Protein AF-A0A285FVF0-F1 (afdb_monomer_lite)

Radius of gyration: 12.85 Å; chains: 1; bounding box: 28×23×37 Å

Secondary structure (DSSP, 8-state):
---S-SPP-HHHHHHHHHHHH-HHHHHHHHHHHHHHTT--SS---HHHHHHHHHHHHHH-HHHHHHHHHHHHHHHHHHHHSS-----

Structure (mmCIF, N/CA/C/O backbone):
data_AF-A0A285FVF0-F1
#
_entry.id   AF-A0A285FVF0-F1
#
loop_
_atom_site.group_PDB
_atom_site.id
_atom_site.type_symbol
_atom_site.label_atom_id
_atom_site.label_alt_id
_atom_site.label_comp_id
_atom_site.label_asym_id
_atom_site.label_entity_id
_atom_site.label_seq_id
_atom_site.pdbx_PDB_ins_code
_atom_site.Cartn_x
_atom_site.Cartn_y
_atom_site.Cartn_z
_atom_site.occupancy
_atom_site.B_iso_or_equiv
_atom_site.auth_seq_id
_atom_site.auth_comp_id
_atom_site.auth_asym_id
_atom_site.auth_atom_id
_atom_site.pdbx_PDB_model_num
ATOM 1 N N . MET A 1 1 ? 14.004 10.848 15.187 1.00 45.47 1 MET A N 1
ATOM 2 C CA . MET A 1 1 ? 13.019 9.910 14.609 1.00 45.47 1 MET A CA 1
ATOM 3 C C . MET A 1 1 ? 11.737 10.088 15.397 1.00 45.47 1 MET A C 1
ATOM 5 O O . MET A 1 1 ? 11.732 9.746 16.572 1.00 45.47 1 MET A O 1
ATOM 9 N N . ALA A 1 2 ? 10.721 10.734 14.823 1.00 46.97 2 ALA A N 1
ATOM 10 C CA . ALA A 1 2 ? 9.406 10.800 15.460 1.00 46.97 2 ALA A CA 1
ATOM 11 C C . ALA A 1 2 ? 8.833 9.371 15.558 1.00 46.97 2 ALA A C 1
ATOM 13 O O . ALA A 1 2 ? 9.086 8.571 14.651 1.00 46.97 2 ALA A O 1
ATOM 14 N N . PRO A 1 3 ? 8.153 9.004 16.657 1.00 50.72 3 PRO A N 1
ATOM 15 C CA . PRO A 1 3 ? 7.594 7.667 16.805 1.00 50.72 3 PRO A CA 1
ATOM 16 C C . PRO A 1 3 ? 6.525 7.434 15.728 1.00 50.72 3 PRO A C 1
ATOM 18 O O . PRO A 1 3 ? 5.799 8.354 15.367 1.00 50.72 3 PRO A O 1
ATOM 21 N N . ASN A 1 4 ? 6.451 6.205 15.212 1.00 57.47 4 ASN A N 1
ATOM 22 C CA . ASN A 1 4 ? 5.487 5.705 14.219 1.00 57.47 4 ASN A CA 1
ATOM 23 C C . ASN A 1 4 ? 4.016 5.743 14.719 1.00 57.47 4 ASN A C 1
ATOM 25 O O . ASN A 1 4 ? 3.323 4.730 14.691 1.00 57.47 4 ASN A O 1
ATOM 29 N N . THR A 1 5 ? 3.536 6.879 15.225 1.00 62.31 5 THR A N 1
ATOM 30 C CA . THR A 1 5 ? 2.170 7.079 15.738 1.00 62.31 5 THR A CA 1
ATOM 31 C C . THR A 1 5 ? 1.244 7.741 14.721 1.00 62.31 5 THR A C 1
ATOM 33 O O . THR A 1 5 ? 0.039 7.806 14.942 1.00 62.31 5 THR A O 1
ATOM 36 N N . GLU A 1 6 ? 1.779 8.241 13.606 1.00 77.56 6 GLU A N 1
ATOM 37 C CA . GLU A 1 6 ? 0.969 8.782 12.513 1.00 77.56 6 GLU A CA 1
ATOM 38 C C . GLU A 1 6 ? 0.260 7.647 11.765 1.00 77.56 6 GLU A C 1
ATOM 40 O O . GLU A 1 6 ? 0.885 6.650 11.384 1.00 77.56 6 GLU A O 1
ATOM 45 N N . ARG A 1 7 ? -1.056 7.800 11.558 1.00 83.31 7 ARG A N 1
ATOM 46 C CA . ARG A 1 7 ? -1.878 6.815 10.845 1.00 83.31 7 ARG A CA 1
ATOM 47 C C . ARG A 1 7 ? -1.328 6.628 9.429 1.00 83.31 7 ARG A C 1
ATOM 49 O O . ARG A 1 7 ? -1.244 7.615 8.699 1.00 83.31 7 ARG A O 1
ATOM 56 N N . PRO A 1 8 ? -0.977 5.399 9.011 1.00 87.25 8 PRO A N 1
ATOM 57 C CA . PRO A 1 8 ? -0.523 5.164 7.649 1.00 87.25 8 PRO A CA 1
ATOM 58 C C . PRO A 1 8 ? -1.656 5.454 6.660 1.00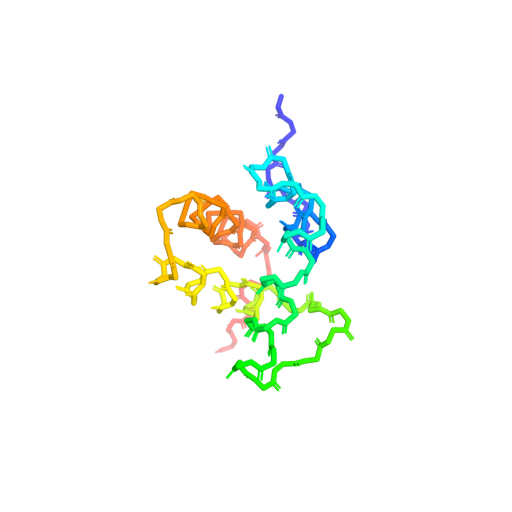 87.25 8 PRO A C 1
ATOM 60 O O . PRO A 1 8 ? -2.807 5.091 6.903 1.00 87.25 8 PRO A O 1
ATOM 63 N N . THR A 1 9 ? -1.316 6.100 5.546 1.00 91.62 9 THR A N 1
ATOM 64 C CA . THR A 1 9 ? -2.260 6.469 4.484 1.00 91.62 9 THR A CA 1
ATOM 65 C C . THR A 1 9 ? -1.919 5.777 3.162 1.00 91.62 9 THR A C 1
ATOM 67 O O . THR A 1 9 ? -0.783 5.346 2.951 1.00 91.62 9 THR A O 1
ATOM 70 N N . GLU A 1 10 ? -2.879 5.716 2.231 1.00 93.12 10 GLU A N 1
ATOM 71 C CA . GLU A 1 10 ? -2.600 5.309 0.844 1.00 93.12 10 GLU A CA 1
ATOM 72 C C . GLU A 1 10 ? -1.504 6.184 0.207 1.00 93.12 10 GLU A C 1
ATOM 74 O O . GLU A 1 10 ? -0.632 5.665 -0.485 1.00 93.12 10 GLU A O 1
ATOM 79 N N . ALA A 1 11 ? -1.503 7.495 0.467 1.00 91.94 11 ALA A N 1
ATOM 80 C CA . ALA A 1 11 ? -0.506 8.408 -0.092 1.00 91.94 11 ALA A CA 1
ATOM 81 C C . ALA A 1 11 ? 0.917 8.073 0.386 1.00 91.94 11 ALA A C 1
ATOM 83 O O . ALA A 1 11 ? 1.860 8.078 -0.404 1.00 91.94 11 ALA A O 1
ATOM 84 N N . ASP A 1 12 ? 1.073 7.722 1.665 1.00 89.44 12 ASP A N 1
ATOM 85 C CA . ASP A 1 12 ? 2.351 7.257 2.203 1.00 89.44 12 ASP A CA 1
ATOM 86 C C . ASP A 1 12 ? 2.825 5.957 1.557 1.00 89.44 12 ASP A C 1
ATOM 88 O O . ASP A 1 12 ? 4.012 5.805 1.268 1.00 89.44 12 ASP A O 1
ATOM 92 N N . ALA A 1 13 ? 1.901 5.019 1.353 1.00 89.44 13 ALA A N 1
ATOM 93 C CA . ALA A 1 13 ? 2.189 3.734 0.736 1.00 89.44 13 ALA A CA 1
ATOM 94 C C . ALA A 1 13 ? 2.604 3.886 -0.734 1.00 89.44 13 ALA A C 1
ATOM 96 O O . ALA A 1 13 ? 3.611 3.314 -1.150 1.00 89.44 13 ALA A O 1
ATOM 97 N N . LEU A 1 14 ? 1.865 4.697 -1.495 1.00 92.12 14 LEU A N 1
ATOM 98 C CA . LEU A 1 14 ? 2.163 5.011 -2.890 1.00 92.12 14 LEU A 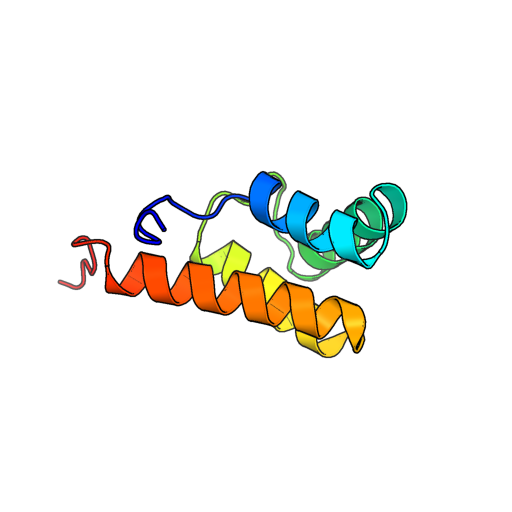CA 1
ATOM 99 C C . LEU A 1 14 ? 3.512 5.704 -3.038 1.00 92.12 14 LEU A C 1
ATOM 101 O O . LEU A 1 14 ? 4.293 5.308 -3.895 1.00 92.12 14 LEU A O 1
ATOM 105 N N . ARG A 1 15 ? 3.815 6.682 -2.178 1.00 90.38 15 ARG A N 1
ATOM 106 C CA . ARG A 1 15 ? 5.112 7.370 -2.175 1.00 90.38 15 ARG A CA 1
ATOM 107 C C . ARG A 1 15 ? 6.264 6.393 -1.937 1.00 90.38 15 ARG A C 1
ATOM 109 O O . ARG A 1 15 ? 7.199 6.362 -2.726 1.00 90.38 15 ARG A O 1
ATOM 116 N N . ALA A 1 16 ? 6.162 5.552 -0.908 1.00 87.75 16 ALA A N 1
ATOM 117 C CA . ALA A 1 16 ? 7.197 4.565 -0.598 1.00 87.75 16 ALA A CA 1
ATOM 118 C C . ALA A 1 16 ? 7.380 3.522 -1.715 1.00 87.75 16 ALA A C 1
ATOM 120 O O . ALA A 1 16 ? 8.484 3.032 -1.941 1.00 87.75 16 ALA A O 1
ATOM 121 N N . LEU A 1 17 ? 6.301 3.165 -2.418 1.00 88.94 17 LEU A N 1
ATOM 122 C CA . LEU A 1 17 ? 6.371 2.283 -3.580 1.00 88.94 17 LEU A CA 1
ATOM 123 C C . LEU A 1 17 ? 7.016 2.991 -4.782 1.00 88.94 17 LEU A C 1
ATOM 125 O O . LEU A 1 17 ? 7.882 2.410 -5.435 1.00 88.94 17 LEU A O 1
ATOM 129 N N . ALA A 1 18 ? 6.636 4.241 -5.050 1.00 91.56 18 ALA A N 1
ATOM 130 C CA . ALA A 1 18 ? 7.177 5.057 -6.135 1.00 91.56 18 ALA A CA 1
ATOM 131 C C . ALA A 1 18 ? 8.690 5.274 -5.998 1.00 91.56 18 ALA A C 1
ATOM 133 O O . ALA A 1 18 ? 9.403 5.192 -6.995 1.00 91.56 18 ALA A O 1
ATOM 134 N N . GLU A 1 19 ? 9.202 5.426 -4.773 1.00 90.00 19 GLU A N 1
ATOM 135 C CA . GLU A 1 19 ? 10.646 5.499 -4.499 1.00 90.00 19 GLU A CA 1
ATOM 136 C C . GLU A 1 19 ? 11.423 4.245 -4.951 1.00 90.00 19 GLU A C 1
ATOM 138 O O . GLU A 1 19 ? 12.632 4.322 -5.165 1.00 90.00 19 GLU A O 1
ATOM 143 N N . LEU A 1 20 ? 10.757 3.093 -5.118 1.00 87.12 20 LEU A N 1
ATOM 144 C CA . LEU A 1 20 ? 11.390 1.837 -5.540 1.00 87.12 20 LEU A CA 1
ATOM 145 C C . LEU A 1 20 ? 11.198 1.516 -7.025 1.00 87.12 20 LEU A C 1
ATOM 147 O O . LEU A 1 20 ? 12.091 0.931 -7.635 1.00 87.12 20 LEU A O 1
ATOM 151 N N . VAL A 1 21 ? 10.025 1.822 -7.590 1.00 85.50 21 VAL A N 1
ATOM 152 C CA . VAL A 1 21 ? 9.638 1.369 -8.944 1.00 85.50 21 VAL A CA 1
ATOM 153 C C . VAL A 1 21 ? 9.241 2.500 -9.902 1.00 85.50 21 VAL A C 1
ATOM 155 O O . VAL A 1 21 ? 8.917 2.231 -11.060 1.00 85.50 21 VAL A O 1
ATOM 158 N N . GLY A 1 22 ? 9.284 3.753 -9.443 1.00 91.62 22 GLY A N 1
ATOM 159 C CA . GLY A 1 22 ? 8.804 4.936 -10.160 1.00 91.62 22 GLY A CA 1
ATOM 160 C C . GLY A 1 22 ? 7.297 5.169 -9.997 1.00 91.62 22 GLY A C 1
ATOM 161 O O . GLY A 1 22 ? 6.531 4.226 -9.791 1.00 91.62 22 GLY A O 1
ATOM 162 N N . ASP A 1 23 ? 6.867 6.430 -10.101 1.00 92.31 23 ASP A N 1
ATOM 163 C CA . ASP A 1 23 ? 5.485 6.864 -9.837 1.00 92.31 23 ASP A CA 1
ATOM 164 C C . ASP A 1 23 ? 4.434 6.152 -10.698 1.00 92.31 23 ASP A C 1
ATOM 166 O O . ASP A 1 2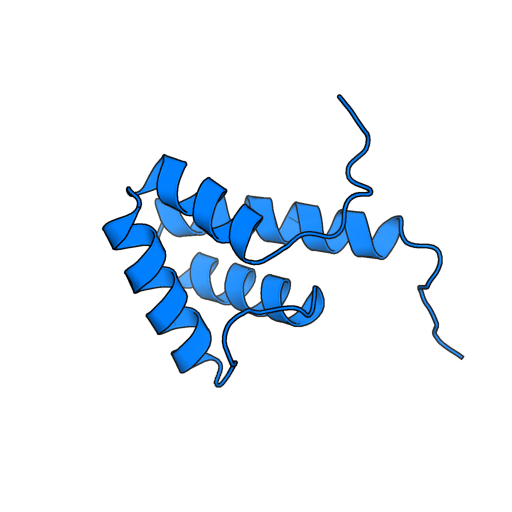3 ? 3.418 5.685 -10.181 1.00 92.31 23 ASP A O 1
ATOM 170 N N . GLU A 1 24 ? 4.677 6.033 -12.006 1.00 93.50 24 GLU A N 1
ATOM 171 C CA . GLU A 1 24 ? 3.719 5.430 -12.942 1.00 93.50 24 GLU A CA 1
ATOM 172 C C . GLU A 1 24 ? 3.513 3.937 -12.646 1.00 93.50 24 GLU A C 1
ATOM 174 O O . GLU A 1 24 ? 2.380 3.466 -12.505 1.00 93.50 24 GLU A O 1
ATOM 179 N N . THR A 1 25 ? 4.614 3.206 -12.458 1.00 89.62 25 THR A N 1
ATOM 180 C CA . THR A 1 25 ? 4.593 1.787 -12.092 1.00 89.62 25 THR A CA 1
ATOM 181 C C . THR A 1 25 ? 3.919 1.578 -10.739 1.00 89.62 25 THR A C 1
ATOM 183 O O . THR A 1 25 ? 3.092 0.677 -10.596 1.00 89.62 25 THR A O 1
ATOM 186 N N . ALA A 1 26 ? 4.237 2.415 -9.748 1.00 91.19 26 ALA A N 1
ATOM 187 C CA . ALA A 1 26 ? 3.653 2.338 -8.416 1.00 91.19 26 ALA A CA 1
ATOM 188 C C . ALA A 1 26 ? 2.137 2.556 -8.451 1.00 91.19 26 ALA A C 1
ATOM 190 O O . ALA A 1 26 ? 1.391 1.764 -7.873 1.00 91.19 26 ALA A O 1
ATOM 191 N N . ALA A 1 27 ? 1.674 3.578 -9.174 1.00 93.06 27 ALA A N 1
ATOM 192 C CA . ALA A 1 27 ? 0.254 3.860 -9.333 1.00 93.06 27 ALA A CA 1
ATOM 193 C C . ALA A 1 27 ? -0.487 2.703 -10.020 1.00 93.06 27 ALA A C 1
ATOM 195 O O . ALA A 1 27 ? -1.554 2.302 -9.550 1.00 93.06 27 ALA A O 1
ATOM 196 N N . GLY A 1 28 ? 0.088 2.134 -11.086 1.00 92.38 28 GLY A N 1
ATOM 197 C CA . GLY A 1 28 ? -0.493 0.996 -11.800 1.00 92.38 28 GLY A CA 1
ATOM 198 C C . GLY A 1 28 ? -0.561 -0.273 -10.946 1.00 92.38 28 GLY A C 1
ATOM 199 O O . GLY A 1 28 ? -1.613 -0.905 -10.853 1.00 92.38 28 GLY A O 1
ATOM 200 N N . MET A 1 29 ? 0.534 -0.628 -10.267 1.00 89.88 29 MET A N 1
ATOM 201 C CA . MET A 1 29 ? 0.580 -1.794 -9.375 1.00 89.88 29 MET A CA 1
ATOM 202 C C . MET A 1 29 ? -0.390 -1.659 -8.199 1.00 89.88 29 MET A C 1
ATOM 204 O O . MET A 1 29 ? -1.063 -2.628 -7.835 1.00 89.88 29 MET A O 1
ATOM 208 N N . TRP A 1 30 ? -0.485 -0.462 -7.618 1.00 93.31 30 TRP A N 1
ATOM 209 C CA . TRP A 1 30 ? -1.421 -0.181 -6.537 1.00 93.31 30 TRP A CA 1
ATOM 210 C C . TRP A 1 30 ? -2.872 -0.289 -7.008 1.00 93.31 30 TRP A C 1
ATOM 212 O O . TRP A 1 30 ? -3.659 -0.983 -6.369 1.00 93.31 30 TRP A O 1
ATOM 222 N N . ASP A 1 31 ? -3.223 0.322 -8.148 1.00 94.31 31 ASP A N 1
ATOM 223 C CA . ASP A 1 31 ? -4.575 0.241 -8.719 1.00 94.31 31 ASP A CA 1
ATOM 224 C C . ASP A 1 31 ? -5.004 -1.210 -8.959 1.00 94.31 31 ASP A C 1
ATOM 226 O O . ASP A 1 31 ? -6.074 -1.628 -8.511 1.00 94.31 31 ASP A O 1
ATOM 230 N N . LEU A 1 32 ? -4.135 -2.003 -9.593 1.00 92.00 32 LEU A N 1
ATOM 231 C CA . LEU A 1 32 ? -4.391 -3.417 -9.855 1.00 92.00 32 LEU A CA 1
ATOM 232 C C . LEU A 1 32 ? -4.585 -4.210 -8.562 1.00 92.00 32 LEU A C 1
ATOM 234 O O . LEU A 1 32 ? -5.523 -4.999 -8.469 1.00 92.00 32 LEU A O 1
ATOM 238 N N . THR A 1 33 ? -3.743 -3.976 -7.555 1.00 91.62 33 THR A N 1
ATOM 239 C CA . THR A 1 33 ? -3.829 -4.684 -6.271 1.00 91.62 33 THR A CA 1
ATOM 240 C C . THR A 1 33 ? -5.113 -4.334 -5.521 1.00 91.62 33 THR A C 1
ATOM 242 O O . THR A 1 33 ? -5.821 -5.224 -5.052 1.00 91.62 33 THR A O 1
ATOM 245 N N . VAL A 1 34 ? -5.452 -3.045 -5.434 1.00 94.38 34 VAL A N 1
ATOM 246 C CA . VAL A 1 34 ? -6.679 -2.579 -4.774 1.00 94.38 34 VAL A CA 1
ATOM 247 C C . VAL A 1 34 ? -7.913 -3.171 -5.455 1.00 94.38 34 VAL A C 1
ATOM 249 O O . VAL A 1 34 ? -8.809 -3.677 -4.779 1.00 94.38 34 VAL A O 1
ATOM 252 N N . ARG A 1 35 ? -7.940 -3.188 -6.793 1.00 93.44 35 ARG A N 1
ATOM 253 C CA . ARG A 1 35 ? -9.047 -3.768 -7.567 1.00 93.44 35 ARG A CA 1
ATOM 254 C C . ARG A 1 35 ? -9.124 -5.286 -7.428 1.00 93.44 35 ARG A C 1
ATOM 256 O O . ARG A 1 35 ? -10.228 -5.807 -7.303 1.00 93.44 35 ARG A O 1
ATOM 263 N N . ALA A 1 36 ? -7.989 -5.985 -7.395 1.00 91.56 36 ALA A N 1
ATOM 264 C CA . ALA A 1 36 ? -7.938 -7.431 -7.167 1.00 91.56 36 ALA A CA 1
ATOM 265 C C . ALA A 1 36 ? -8.497 -7.830 -5.790 1.00 91.56 36 ALA A C 1
ATOM 267 O O . ALA A 1 36 ? -9.095 -8.894 -5.654 1.00 91.56 36 ALA A O 1
ATOM 268 N N . LEU A 1 37 ? -8.354 -6.958 -4.789 1.00 92.62 37 LEU A N 1
ATOM 269 C CA . LEU A 1 37 ? -8.911 -7.137 -3.445 1.00 92.62 37 LEU A CA 1
ATOM 270 C C . LEU A 1 37 ? -10.361 -6.634 -3.309 1.00 92.62 37 LEU A C 1
ATOM 272 O O . LEU A 1 37 ? -10.933 -6.716 -2.226 1.00 92.62 37 LEU A O 1
ATOM 276 N N . GLY A 1 38 ? -10.969 -6.103 -4.378 1.00 95.06 38 GLY A N 1
ATOM 277 C CA . GLY A 1 38 ? -12.327 -5.545 -4.343 1.00 95.06 38 GLY A CA 1
ATOM 278 C C . GLY A 1 38 ? -12.458 -4.268 -3.503 1.00 95.06 38 GLY A C 1
ATOM 279 O O . GLY A 1 38 ? -13.563 -3.898 -3.102 1.00 95.06 38 GLY A O 1
ATOM 280 N N . LEU A 1 39 ? -11.341 -3.597 -3.223 1.00 95.06 39 LEU A N 1
ATOM 281 C CA . LEU A 1 39 ? -11.282 -2.387 -2.412 1.00 95.06 39 LEU A CA 1
ATOM 282 C C . LEU A 1 39 ? -11.532 -1.135 -3.268 1.00 95.06 39 LEU A C 1
ATOM 284 O O . LEU A 1 39 ? -11.413 -1.146 -4.496 1.00 95.06 39 LEU A O 1
ATOM 288 N N . ARG A 1 40 ? -11.889 -0.027 -2.610 1.00 93.06 40 ARG A N 1
ATOM 289 C CA . ARG A 1 40 ? -12.058 1.287 -3.248 1.00 93.06 40 ARG A CA 1
ATOM 290 C C . ARG A 1 40 ? -10.932 2.225 -2.838 1.00 93.06 40 ARG A C 1
ATOM 292 O O . ARG A 1 40 ? -10.467 2.177 -1.705 1.00 93.06 40 ARG A O 1
ATOM 299 N N . ARG A 1 41 ? -10.522 3.078 -3.779 1.00 90.81 41 ARG A N 1
ATOM 300 C CA . ARG A 1 41 ? -9.546 4.146 -3.546 1.00 90.81 41 ARG A CA 1
ATOM 301 C C . ARG A 1 41 ? -10.261 5.450 -3.154 1.00 90.81 41 ARG A C 1
ATOM 303 O O . ARG A 1 41 ? -11.330 5.715 -3.711 1.00 90.81 41 ARG A O 1
ATOM 310 N N . PRO A 1 42 ? -9.667 6.280 -2.279 1.00 92.88 42 PRO A N 1
ATOM 311 C CA . PRO A 1 42 ? -8.461 5.977 -1.509 1.00 92.88 42 PRO A CA 1
ATOM 312 C C . PRO A 1 42 ? -8.725 4.897 -0.444 1.00 92.88 42 PRO A C 1
ATOM 314 O O . PRO A 1 42 ? -9.811 4.829 0.124 1.00 92.88 42 PRO A O 1
ATOM 317 N N . VAL A 1 43 ? -7.733 4.050 -0.174 1.00 92.94 43 VAL A N 1
ATOM 318 C CA . VAL A 1 43 ? -7.775 3.055 0.899 1.00 92.94 43 VAL A CA 1
ATOM 319 C C . VAL A 1 43 ? -7.524 3.768 2.224 1.00 92.94 43 VAL A C 1
ATOM 321 O O . VAL A 1 43 ? -6.404 4.178 2.532 1.00 92.94 43 VAL A O 1
ATOM 324 N N . GLU A 1 44 ? -8.586 3.941 3.006 1.00 90.56 44 GLU A N 1
ATOM 325 C CA . GLU A 1 44 ? -8.529 4.697 4.261 1.00 90.56 44 GLU A CA 1
ATOM 326 C C . GLU A 1 44 ? -8.256 3.801 5.475 1.00 90.56 44 GLU A C 1
ATOM 328 O O . GLU A 1 44 ? -7.609 4.224 6.434 1.00 90.56 44 GLU A O 1
ATOM 333 N N . SER A 1 45 ? -8.746 2.560 5.470 1.00 91.12 45 SER A N 1
ATOM 334 C CA . SER A 1 45 ? -8.606 1.637 6.600 1.00 91.12 45 SER A CA 1
ATOM 335 C C . SER A 1 45 ? -7.182 1.089 6.712 1.00 91.12 45 SER A C 1
ATOM 337 O O . SER A 1 45 ? -6.612 0.600 5.739 1.00 91.12 45 SER A O 1
ATOM 339 N N . VAL A 1 46 ? -6.621 1.100 7.926 1.00 88.88 46 VAL A N 1
ATOM 340 C CA . VAL A 1 46 ? -5.294 0.520 8.205 1.00 88.88 46 VAL A CA 1
ATOM 341 C C . VAL A 1 46 ? -5.294 -0.991 7.958 1.00 88.88 46 VAL A C 1
ATOM 343 O O . VAL A 1 46 ? -4.326 -1.532 7.421 1.00 88.88 46 VAL A O 1
ATOM 346 N N . SER A 1 47 ? -6.400 -1.669 8.276 1.00 89.50 47 SER A N 1
ATOM 347 C CA . SER A 1 47 ? -6.569 -3.095 7.995 1.00 89.50 47 SER A CA 1
ATOM 348 C C . SER A 1 47 ? -6.566 -3.375 6.491 1.00 89.50 47 SER A C 1
ATOM 350 O O . SER A 1 47 ? -5.932 -4.331 6.054 1.00 89.50 47 SER A O 1
ATOM 352 N N . ASP A 1 48 ? -7.189 -2.514 5.684 1.00 93.00 48 ASP A N 1
ATOM 353 C CA . ASP A 1 48 ? -7.195 -2.665 4.224 1.00 93.00 48 ASP A CA 1
ATOM 354 C C . ASP A 1 48 ? -5.825 -2.345 3.616 1.00 93.00 48 ASP A C 1
ATOM 356 O O . ASP A 1 48 ? -5.346 -3.086 2.760 1.00 93.00 48 ASP A O 1
ATOM 360 N N . LEU A 1 49 ? -5.126 -1.320 4.119 1.00 91.94 49 LEU A N 1
ATOM 361 C CA . LEU A 1 49 ? -3.735 -1.042 3.738 1.00 91.94 49 LEU A CA 1
ATOM 362 C C . LEU A 1 49 ? -2.818 -2.234 4.037 1.00 91.94 49 LEU A C 1
ATOM 364 O O . LEU A 1 49 ? -1.927 -2.547 3.245 1.00 91.94 49 LEU A O 1
ATOM 368 N N . ARG A 1 50 ? -3.047 -2.937 5.151 1.00 91.19 50 ARG A N 1
ATOM 369 C CA . ARG A 1 50 ? -2.328 -4.173 5.476 1.00 91.19 50 ARG A CA 1
ATOM 370 C C . ARG A 1 50 ? -2.649 -5.299 4.492 1.00 91.19 50 ARG A C 1
ATOM 372 O O . ARG A 1 50 ? -1.719 -5.984 4.074 1.00 91.19 50 ARG A O 1
ATOM 379 N N . GLN A 1 51 ? -3.910 -5.475 4.100 1.00 91.62 51 GLN A N 1
ATOM 380 C CA . GLN A 1 51 ? -4.292 -6.477 3.097 1.00 91.62 51 GLN A CA 1
ATOM 381 C C . GLN A 1 51 ? -3.627 -6.200 1.740 1.00 91.62 51 GLN A C 1
ATOM 383 O O . GLN A 1 51 ? -3.063 -7.110 1.130 1.00 91.62 51 GLN A O 1
ATOM 388 N N . VAL A 1 52 ? -3.608 -4.936 1.302 1.00 91.56 52 VAL A N 1
ATOM 389 C CA . VAL A 1 52 ? -2.888 -4.504 0.091 1.00 91.56 52 VAL A CA 1
ATOM 390 C C . VAL A 1 52 ? -1.398 -4.830 0.204 1.00 91.56 52 VAL A C 1
ATOM 392 O O . VAL A 1 52 ? -0.826 -5.433 -0.704 1.00 91.56 52 VAL A O 1
ATOM 395 N N . ALA A 1 53 ? -0.778 -4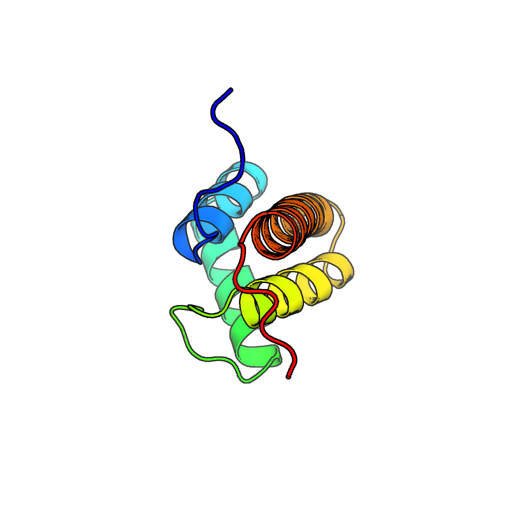.514 1.344 1.00 89.31 53 ALA A N 1
ATOM 396 C CA . ALA A 1 53 ? 0.628 -4.810 1.605 1.00 89.31 53 ALA A CA 1
ATOM 397 C C . ALA A 1 53 ? 0.944 -6.314 1.517 1.00 89.31 53 ALA A C 1
ATOM 399 O O . ALA A 1 53 ? 1.947 -6.709 0.923 1.00 89.31 53 ALA A O 1
ATOM 400 N N . GLU A 1 54 ? 0.088 -7.158 2.094 1.00 89.88 54 GLU A N 1
ATOM 401 C CA . GLU A 1 54 ? 0.234 -8.616 2.074 1.00 89.88 54 GLU A CA 1
ATOM 402 C C . GLU A 1 54 ? 0.093 -9.180 0.656 1.00 89.88 54 GLU A C 1
ATOM 404 O O . GLU A 1 54 ? 0.883 -10.039 0.263 1.00 89.88 54 GLU A O 1
ATOM 409 N N . HIS A 1 55 ? -0.833 -8.649 -0.143 1.00 88.25 55 HIS A N 1
ATOM 410 C CA . HIS A 1 55 ? -1.003 -9.047 -1.541 1.00 88.25 55 HIS A CA 1
ATOM 411 C C . HIS A 1 55 ? 0.199 -8.637 -2.411 1.00 88.25 55 HIS A C 1
ATOM 413 O O . HIS A 1 55 ? 0.730 -9.427 -3.194 1.00 88.25 55 HIS A O 1
ATOM 419 N N . MET A 1 56 ? 0.706 -7.420 -2.211 1.00 84.88 56 MET A N 1
ATOM 420 C CA . MET A 1 56 ? 1.899 -6.902 -2.885 1.00 84.88 56 MET A CA 1
ATOM 421 C C . MET A 1 56 ? 3.139 -7.779 -2.650 1.00 84.88 56 MET A C 1
ATOM 423 O O . MET A 1 56 ? 3.931 -8.000 -3.567 1.00 84.88 56 MET A O 1
ATOM 427 N N . MET A 1 57 ? 3.286 -8.362 -1.455 1.00 83.25 57 MET A N 1
ATOM 428 C CA . MET A 1 57 ? 4.412 -9.248 -1.121 1.00 83.25 57 MET A CA 1
ATOM 429 C C . MET A 1 57 ? 4.480 -10.540 -1.953 1.00 83.25 57 MET A C 1
ATOM 431 O O . MET A 1 57 ? 5.546 -11.169 -2.009 1.00 83.25 57 MET A O 1
ATOM 435 N N . ILE A 1 58 ? 3.378 -10.919 -2.603 1.00 81.12 58 ILE A N 1
ATOM 436 C CA . ILE A 1 58 ? 3.262 -12.107 -3.458 1.00 81.12 58 ILE A CA 1
ATOM 437 C C . ILE A 1 58 ? 3.665 -11.785 -4.913 1.00 81.12 58 ILE A C 1
ATOM 439 O O . ILE A 1 58 ? 4.028 -12.685 -5.662 1.00 81.12 58 ILE A O 1
ATOM 443 N N . THR A 1 59 ? 3.673 -10.505 -5.305 1.00 71.56 59 THR A N 1
ATOM 444 C CA . THR A 1 59 ? 3.725 -10.075 -6.717 1.00 71.56 59 THR A CA 1
ATOM 445 C C . THR A 1 59 ? 5.156 -9.869 -7.261 1.00 71.56 59 THR A C 1
ATOM 447 O O . THR A 1 59 ? 5.359 -9.912 -8.470 1.00 71.56 59 THR A O 1
ATOM 450 N N . GLY A 1 60 ? 6.177 -9.699 -6.405 1.00 69.25 60 GLY A N 1
ATOM 451 C CA . GLY A 1 60 ? 7.591 -9.601 -6.827 1.00 69.25 60 GLY A CA 1
ATOM 452 C C . GLY A 1 60 ? 8.541 -9.064 -5.744 1.00 69.25 60 GLY A C 1
ATOM 453 O O . GLY A 1 60 ? 8.085 -8.536 -4.733 1.00 69.25 60 GLY A O 1
ATOM 454 N N . ASP A 1 61 ? 9.865 -9.182 -5.929 1.00 72.75 61 ASP A N 1
ATOM 455 C CA . ASP A 1 61 ? 10.863 -8.899 -4.873 1.00 72.75 61 ASP A CA 1
ATOM 456 C C . ASP A 1 61 ? 10.961 -7.425 -4.437 1.00 72.75 61 ASP A C 1
ATOM 458 O O . ASP A 1 61 ? 10.996 -7.151 -3.238 1.00 72.75 61 ASP A O 1
ATOM 462 N N . LEU A 1 62 ? 10.945 -6.458 -5.363 1.00 67.25 62 LEU A N 1
ATOM 463 C CA . LEU A 1 62 ? 10.967 -5.025 -5.006 1.00 67.25 62 LEU A CA 1
ATOM 464 C C . LEU A 1 62 ? 9.648 -4.581 -4.358 1.00 67.25 62 LEU A C 1
ATOM 466 O O . LEU A 1 62 ? 9.631 -3.888 -3.340 1.00 67.25 62 LEU A O 1
ATOM 470 N N . VAL A 1 63 ? 8.534 -5.067 -4.901 1.00 71.62 63 VAL A N 1
ATOM 471 C CA . VAL A 1 63 ? 7.177 -4.821 -4.398 1.00 71.62 63 VAL A CA 1
ATOM 472 C C . VAL A 1 63 ? 6.996 -5.424 -2.994 1.00 71.62 63 VAL A C 1
ATOM 474 O O . VAL A 1 63 ? 6.338 -4.837 -2.133 1.00 71.62 63 VAL A O 1
ATOM 477 N N . ARG A 1 64 ? 7.670 -6.545 -2.707 1.00 77.25 64 ARG A N 1
ATOM 478 C CA . ARG A 1 64 ? 7.709 -7.182 -1.385 1.00 77.25 64 ARG A CA 1
ATOM 479 C C . ARG A 1 64 ? 8.404 -6.331 -0.326 1.00 77.25 64 ARG A C 1
ATOM 481 O O . ARG A 1 64 ? 7.966 -6.358 0.825 1.00 77.25 64 ARG A O 1
ATOM 488 N N . VAL A 1 65 ? 9.441 -5.568 -0.676 1.00 77.81 65 VAL A N 1
ATOM 489 C CA . VAL A 1 65 ? 10.103 -4.648 0.268 1.00 77.81 65 VAL A CA 1
ATOM 490 C C . VAL A 1 65 ? 9.153 -3.519 0.675 1.00 77.81 65 VAL A C 1
ATOM 492 O O . VAL A 1 65 ? 8.970 -3.288 1.874 1.00 77.81 65 VAL A O 1
ATOM 495 N N . ALA A 1 66 ? 8.482 -2.884 -0.293 1.00 78.25 66 ALA A N 1
ATOM 496 C CA . ALA A 1 66 ? 7.459 -1.870 -0.019 1.00 78.25 66 ALA A CA 1
ATOM 497 C C . ALA A 1 66 ? 6.301 -2.433 0.821 1.00 78.25 66 ALA A C 1
ATOM 499 O O . ALA A 1 66 ? 5.945 -1.852 1.848 1.00 78.25 66 ALA A O 1
ATOM 500 N N . GLY A 1 67 ? 5.773 -3.605 0.448 1.00 78.56 67 GLY A N 1
ATOM 501 C CA . GLY A 1 67 ? 4.716 -4.284 1.201 1.00 78.56 67 GLY A CA 1
ATOM 502 C C . GLY A 1 67 ? 5.125 -4.591 2.647 1.00 78.56 67 GLY A C 1
ATOM 503 O O . GLY A 1 67 ? 4.381 -4.308 3.585 1.00 78.56 67 GLY A O 1
ATOM 504 N N . ARG A 1 68 ? 6.351 -5.077 2.880 1.00 85.31 68 ARG A N 1
ATOM 505 C CA . ARG A 1 68 ? 6.847 -5.332 4.242 1.00 85.31 68 ARG A CA 1
ATOM 506 C C . ARG A 1 68 ? 6.946 -4.049 5.069 1.00 85.31 68 ARG A C 1
ATOM 508 O O . ARG A 1 68 ? 6.549 -4.060 6.233 1.00 85.31 68 ARG A O 1
ATOM 515 N N . SER A 1 69 ? 7.452 -2.965 4.481 1.00 84.88 69 SER A N 1
ATOM 516 C CA . SER A 1 69 ? 7.554 -1.661 5.149 1.00 84.88 69 SER A CA 1
ATOM 517 C C . SER A 1 69 ? 6.176 -1.135 5.568 1.00 84.88 69 SER A C 1
ATOM 519 O O . SER A 1 69 ? 5.961 -0.802 6.737 1.00 84.88 69 SER A O 1
ATOM 521 N N . LEU A 1 70 ? 5.203 -1.165 4.650 1.00 83.62 70 LEU A N 1
ATOM 522 C CA . LEU A 1 70 ? 3.825 -0.751 4.920 1.00 83.62 70 LEU A CA 1
ATOM 523 C C . LEU A 1 70 ? 3.171 -1.609 6.012 1.00 83.62 70 LEU A C 1
ATOM 525 O O . LEU A 1 70 ? 2.569 -1.074 6.943 1.00 83.62 70 LEU A O 1
ATOM 529 N N . LYS A 1 71 ? 3.346 -2.934 5.954 1.00 85.81 71 LYS A N 1
ATOM 530 C CA . LYS A 1 71 ? 2.819 -3.860 6.965 1.00 85.81 71 LYS A 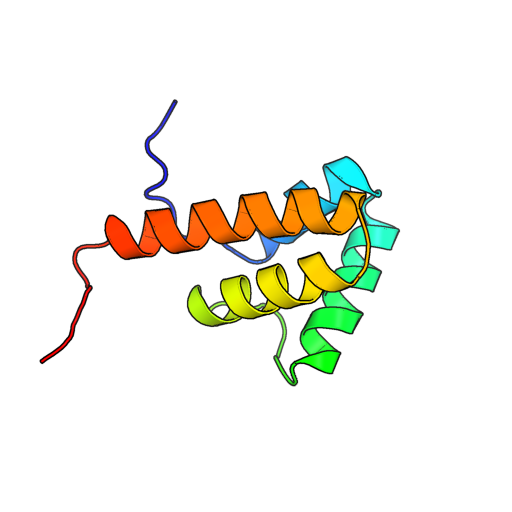CA 1
ATOM 531 C C . LYS A 1 71 ? 3.384 -3.585 8.361 1.00 85.81 71 LYS A C 1
ATOM 533 O O . LYS A 1 71 ? 2.625 -3.592 9.327 1.00 85.81 71 LYS A O 1
ATOM 538 N N . VAL A 1 72 ? 4.687 -3.319 8.484 1.00 88.19 72 VAL A N 1
ATOM 539 C CA . VAL A 1 72 ? 5.306 -2.962 9.774 1.00 88.19 72 VAL A CA 1
ATOM 540 C C . VAL A 1 72 ? 4.713 -1.665 10.319 1.00 88.19 72 VAL A C 1
ATOM 542 O O . VAL A 1 72 ? 4.393 -1.611 11.506 1.00 88.19 72 VAL A O 1
ATOM 545 N N . ARG A 1 73 ? 4.506 -0.646 9.473 1.00 85.38 73 ARG A N 1
ATOM 546 C CA . ARG A 1 73 ? 3.865 0.613 9.887 1.00 85.38 73 ARG A CA 1
ATOM 547 C C . ARG A 1 73 ? 2.432 0.395 10.367 1.00 85.38 73 ARG A C 1
ATOM 549 O O . ARG A 1 73 ? 2.092 0.894 11.431 1.00 85.38 73 ARG A O 1
ATOM 556 N N . ALA A 1 74 ? 1.632 -0.385 9.638 1.00 84.62 74 ALA A N 1
ATOM 557 C CA . ALA A 1 74 ? 0.255 -0.708 10.019 1.00 84.62 74 ALA A CA 1
ATOM 558 C C . ALA A 1 74 ? 0.183 -1.427 11.376 1.00 84.62 74 ALA A C 1
ATOM 560 O O . ALA A 1 74 ? -0.524 -0.980 12.271 1.00 84.62 74 ALA A O 1
ATOM 561 N N . ILE A 1 75 ? 0.989 -2.478 11.568 1.00 85.88 75 ILE A N 1
ATOM 562 C CA . ILE A 1 75 ? 1.046 -3.228 12.835 1.00 85.88 75 ILE A CA 1
ATOM 563 C C . ILE A 1 75 ? 1.521 -2.337 13.987 1.00 85.88 75 ILE A C 1
ATOM 565 O O . ILE A 1 75 ? 0.985 -2.414 15.088 1.00 85.88 75 ILE A O 1
ATOM 569 N N . THR A 1 76 ? 2.530 -1.497 13.744 1.00 84.62 76 THR A N 1
ATOM 570 C CA . THR A 1 76 ? 3.056 -0.583 14.767 1.00 84.62 76 THR A CA 1
ATOM 571 C C . THR A 1 76 ? 2.007 0.452 15.163 1.00 84.62 76 THR A C 1
ATOM 573 O O . THR A 1 76 ? 1.833 0.710 16.349 1.00 84.62 76 THR A O 1
ATOM 576 N N . TYR A 1 77 ? 1.277 1.006 14.192 1.00 83.50 77 TYR A N 1
ATOM 577 C CA . TYR A 1 77 ? 0.187 1.940 14.453 1.00 83.50 77 TYR A CA 1
ATOM 578 C C . TYR A 1 77 ? -0.935 1.290 15.270 1.00 83.50 77 TYR A C 1
ATOM 580 O O . TYR A 1 77 ? -1.354 1.871 16.270 1.00 83.50 77 TYR A O 1
ATOM 588 N N . ASP A 1 78 ? -1.377 0.084 14.902 1.00 82.94 78 ASP A N 1
ATOM 589 C CA . ASP A 1 78 ? -2.406 -0.653 15.651 1.00 82.94 78 ASP A CA 1
ATOM 590 C C . ASP A 1 78 ? -1.951 -0.960 17.087 1.00 82.94 78 ASP A C 1
ATOM 592 O O . ASP A 1 78 ? -2.721 -0.799 18.029 1.00 82.94 78 ASP A O 1
ATOM 596 N N . ALA A 1 79 ? -0.688 -1.356 17.275 1.00 83.50 79 ALA A N 1
ATOM 597 C CA . ALA A 1 79 ? -0.137 -1.672 18.593 1.00 83.50 79 ALA A CA 1
ATOM 598 C C . ALA A 1 79 ? 0.023 -0.443 19.507 1.00 83.50 79 ALA A C 1
ATOM 600 O O . ALA A 1 79 ? -0.008 -0.581 20.729 1.00 83.50 79 ALA A O 1
ATOM 601 N N . LEU A 1 80 ? 0.232 0.745 18.929 1.00 81.56 80 LEU A N 1
ATOM 602 C CA . LEU A 1 80 ? 0.441 1.996 19.666 1.00 81.56 80 LEU A CA 1
ATOM 603 C C . LEU A 1 80 ? -0.830 2.838 19.815 1.00 81.56 80 LEU A C 1
ATOM 605 O O . LEU A 1 80 ? -0.869 3.727 20.666 1.00 81.56 80 LEU A O 1
ATOM 609 N N . SER A 1 81 ? -1.860 2.591 19.005 1.00 78.31 81 SER A N 1
ATOM 610 C CA . SER A 1 81 ? -3.131 3.303 19.099 1.00 78.31 81 SER A CA 1
ATOM 611 C C . SER A 1 81 ? -3.940 2.739 20.275 1.00 78.31 81 SER A C 1
ATOM 613 O O . SER A 1 81 ? -4.321 1.570 20.234 1.00 78.31 81 SER A O 1
ATOM 615 N N . PRO A 1 82 ? -4.275 3.532 21.315 1.00 57.22 82 PRO A N 1
ATOM 616 C CA . PRO A 1 82 ? -5.030 3.075 22.493 1.00 57.22 82 PRO A CA 1
ATOM 617 C C . PRO A 1 82 ? -6.510 2.754 22.194 1.00 57.22 82 PRO A C 1
ATOM 619 O O . PRO A 1 82 ? -7.352 2.730 23.085 1.00 57.22 82 PRO A O 1
ATOM 622 N N . THR A 1 83 ? -6.838 2.485 20.932 1.00 53.78 83 THR A N 1
ATOM 623 C CA . THR A 1 83 ? -8.140 2.027 2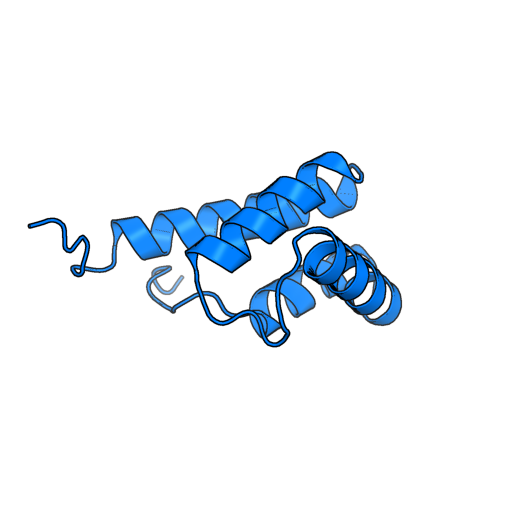0.451 1.00 53.78 83 THR A CA 1
ATOM 624 C C . THR A 1 83 ? -8.021 0.613 19.886 1.00 53.78 83 THR A C 1
ATOM 626 O O . THR A 1 83 ? -8.662 0.267 18.899 1.00 53.78 83 THR A O 1
ATOM 629 N N . GLY A 1 84 ? -7.250 -0.244 20.563 1.00 47.69 84 GLY A N 1
ATOM 630 C CA . GLY A 1 84 ? -7.534 -1.677 20.636 1.00 47.69 84 GLY A CA 1
ATOM 631 C C . GLY A 1 84 ? -8.869 -1.899 21.352 1.00 47.69 84 GLY A C 1
ATOM 632 O O . GLY A 1 84 ? -8.921 -2.447 22.447 1.00 47.69 84 GLY A O 1
ATOM 633 N N . GLY A 1 85 ? -9.948 -1.382 20.766 1.00 44.16 85 GLY A N 1
ATOM 634 C CA . GLY A 1 85 ? -11.311 -1.630 21.189 1.00 44.16 85 GLY A CA 1
ATOM 635 C C . GLY A 1 85 ? -11.701 -3.041 20.784 1.00 44.16 85 GLY A C 1
ATOM 636 O O . GLY A 1 85 ? -12.269 -3.242 19.716 1.00 44.16 85 GLY A O 1
ATOM 637 N N . GLN A 1 86 ? -11.407 -4.005 21.650 1.00 35.84 86 GLN A N 1
ATOM 638 C CA . GLN A 1 86 ? -12.328 -5.109 21.878 1.00 35.84 86 GLN A CA 1
ATOM 639 C C . GLN A 1 86 ? -13.118 -4.799 23.157 1.00 35.84 86 GLN A C 1
ATOM 641 O O . GLN A 1 86 ? -12.494 -4.644 24.209 1.00 35.84 86 GLN A O 1
ATOM 646 N N . PRO A 1 87 ? -14.457 -4.689 23.107 1.00 43.53 87 PRO A N 1
ATOM 647 C CA . PRO A 1 87 ? -15.280 -5.283 24.153 1.00 43.53 87 PRO A CA 1
ATOM 648 C C . PRO A 1 87 ? -15.146 -6.816 24.154 1.00 43.53 87 PRO A C 1
ATOM 650 O O . PRO A 1 87 ? -14.836 -7.401 23.084 1.00 43.53 87 PRO A O 1
#

Sequence (87 aa):
MAPNTERPTEADALRALAELVGDETAAGMWDLTVRALGLRRPVESVSDLRQVAEHMMITGDLVRVAGRSLKVRAITYDALSPTGGQP

pLDDT: mean 82.5, std 14.13, range [35.84, 95.06]

Organism: NCBI:txid1036182

Foldseek 3Di:
DPALQDQDWLVNLLVLLCVQVNNVVSVVLLVVLCVVVVHDPPPGDLVSQLSSLVSLCVVDDSSVVSSVVSNVSSVSNCVPPPPPDDD